Protein AF-A0A382T7F7-F1 (afdb_monomer_lite)

InterPro domains:
  IPR015349 GTP-binding protein OBG, C-terminal [PF09269] (1-50)
  IPR015349 GTP-binding protein OBG, C-terminal [PS51881] (1-51)
  IPR015349 GTP-binding protein OBG, C-terminal [TIGR03595] (1-51)
  IPR036346 GTP-binding protein OBG, C-terminal domain superfamily [G3DSA:3.30.300.350] (1-51)
  IPR036346 GTP-binding protein OBG, C-terminal domain superfamily [SSF102741] (2-50)

Structure (mmCIF, N/CA/C/O backbone):
data_AF-A0A382T7F7-F1
#
_entry.id   AF-A0A382T7F7-F1
#
loop_
_atom_site.group_PDB
_atom_site.id
_ato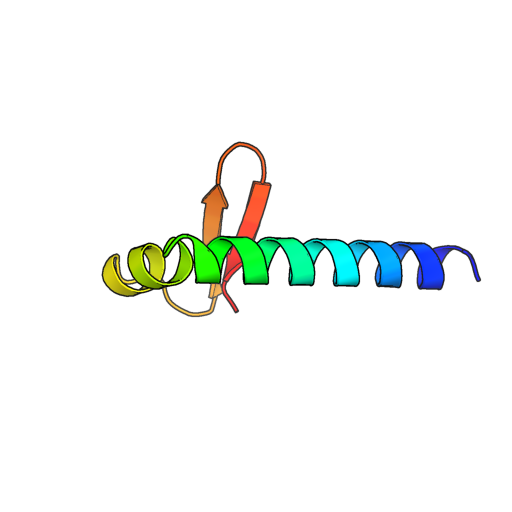m_site.type_symbol
_atom_site.label_atom_id
_atom_site.label_alt_id
_atom_site.label_comp_id
_atom_site.label_asym_id
_atom_site.label_entity_id
_atom_site.label_seq_id
_atom_site.pdbx_PDB_ins_code
_atom_site.Cartn_x
_atom_site.Cartn_y
_atom_site.Cartn_z
_atom_site.occupancy
_atom_site.B_iso_or_equiv
_atom_site.auth_seq_id
_atom_site.auth_comp_id
_atom_site.auth_asym_id
_atom_site.auth_atom_id
_atom_site.pdbx_PDB_model_num
ATOM 1 N N . ARG A 1 1 ? 19.013 13.715 -18.819 1.00 70.06 1 ARG A N 1
ATOM 2 C CA . ARG A 1 1 ? 17.914 14.169 -17.926 1.00 70.06 1 ARG A CA 1
ATOM 3 C C . ARG A 1 1 ? 16.575 13.454 -18.200 1.00 70.06 1 ARG A C 1
ATOM 5 O O . ARG A 1 1 ? 15.541 13.974 -17.818 1.00 70.06 1 ARG A O 1
ATOM 12 N N . ILE A 1 2 ? 16.577 12.259 -18.810 1.00 78.56 2 ILE A N 1
ATOM 13 C CA . ILE A 1 2 ? 15.361 11.439 -18.994 1.00 78.56 2 ILE A CA 1
ATOM 14 C C . ILE A 1 2 ? 15.224 10.434 -17.842 1.00 78.56 2 ILE A C 1
ATOM 16 O O . ILE A 1 2 ? 14.167 10.383 -17.232 1.00 78.56 2 ILE A O 1
ATOM 20 N N . ALA A 1 3 ? 16.319 9.754 -17.468 1.00 76.38 3 ALA A N 1
ATOM 21 C CA . ALA A 1 3 ? 16.362 8.828 -16.327 1.00 76.38 3 ALA A CA 1
ATOM 22 C C . ALA A 1 3 ? 15.793 9.446 -15.035 1.00 76.38 3 ALA A C 1
ATOM 24 O O . ALA A 1 3 ? 14.787 8.973 -14.539 1.00 76.38 3 ALA A O 1
ATOM 25 N N . GLN A 1 4 ? 16.304 10.611 -14.614 1.00 82.94 4 GLN A N 1
ATOM 26 C CA . GLN A 1 4 ? 15.803 11.328 -13.427 1.00 82.94 4 GLN A CA 1
ATOM 27 C C . GLN A 1 4 ? 14.295 11.630 -13.439 1.00 82.94 4 GLN A C 1
ATOM 29 O O . GLN A 1 4 ? 13.694 11.783 -12.382 1.00 82.94 4 GLN A O 1
ATOM 34 N N . ARG A 1 5 ? 13.687 11.789 -14.622 1.00 83.19 5 ARG A N 1
ATOM 35 C CA . ARG A 1 5 ? 12.249 12.041 -14.737 1.00 83.19 5 ARG A CA 1
ATOM 36 C C . ARG A 1 5 ? 11.455 10.746 -14.595 1.00 83.19 5 ARG A C 1
ATOM 38 O O . ARG A 1 5 ? 10.438 10.766 -13.916 1.00 83.19 5 ARG A O 1
ATOM 45 N N . ILE A 1 6 ? 11.941 9.664 -15.203 1.00 86.25 6 ILE A N 1
ATOM 46 C CA . ILE A 1 6 ? 11.373 8.319 -15.049 1.00 86.25 6 ILE A CA 1
ATOM 47 C C . ILE A 1 6 ? 11.422 7.921 -13.568 1.00 86.25 6 ILE A C 1
ATOM 49 O O . ILE A 1 6 ? 10.377 7.639 -12.997 1.00 86.25 6 ILE A O 1
ATOM 53 N N . ASP A 1 7 ? 12.582 8.062 -12.914 1.00 86.06 7 ASP A N 1
ATOM 54 C CA . ASP A 1 7 ? 12.756 7.740 -11.488 1.00 86.06 7 ASP A CA 1
ATOM 55 C C . ASP A 1 7 ? 11.770 8.514 -10.591 1.00 86.06 7 ASP A C 1
ATOM 57 O O . ASP A 1 7 ? 11.221 7.987 -9.624 1.00 86.06 7 ASP A O 1
ATOM 61 N N . TYR A 1 8 ? 11.525 9.788 -10.912 1.00 86.25 8 TYR A N 1
ATOM 62 C CA . TYR A 1 8 ? 10.593 10.630 -10.165 1.00 86.25 8 TYR A CA 1
ATOM 63 C C . TYR A 1 8 ? 9.125 10.245 -10.391 1.00 86.25 8 TYR A C 1
ATOM 65 O O . TYR A 1 8 ? 8.339 10.235 -9.441 1.00 86.25 8 TYR A O 1
ATOM 73 N N . GLU A 1 9 ? 8.743 9.944 -11.635 1.00 90.19 9 GLU A N 1
ATOM 74 C CA . GLU A 1 9 ? 7.391 9.490 -11.974 1.00 90.19 9 GLU A CA 1
ATOM 75 C C . GLU A 1 9 ? 7.095 8.128 -11.316 1.00 90.19 9 GLU A C 1
ATOM 77 O O . GLU A 1 9 ? 6.026 7.970 -10.718 1.00 90.19 9 GLU A O 1
ATOM 82 N N . ASP A 1 10 ? 8.068 7.212 -11.295 1.00 87.00 10 ASP A N 1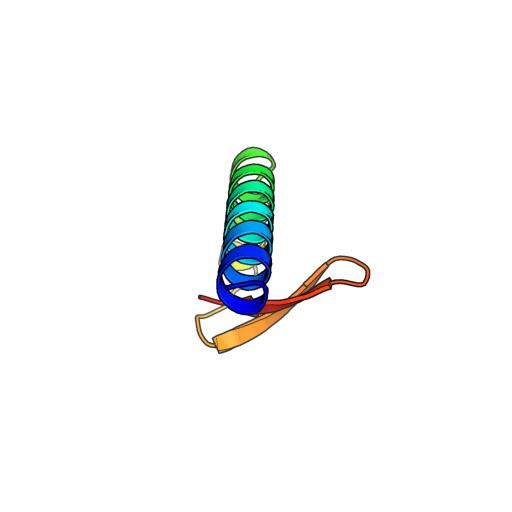
ATOM 83 C CA . ASP A 1 10 ? 7.978 5.924 -10.596 1.00 87.00 10 ASP A CA 1
ATOM 84 C C . ASP A 1 10 ? 7.849 6.103 -9.075 1.00 87.00 10 ASP A C 1
ATOM 86 O O . ASP A 1 10 ? 6.981 5.496 -8.436 1.00 87.00 10 ASP A O 1
ATOM 90 N N . TRP A 1 11 ? 8.649 6.993 -8.479 1.00 88.81 11 TRP A N 1
ATOM 91 C CA . TRP A 1 11 ? 8.552 7.310 -7.052 1.00 88.81 11 TRP A CA 1
ATOM 92 C C . TRP A 1 11 ? 7.176 7.882 -6.676 1.00 88.81 11 TRP A C 1
ATOM 94 O O . TRP A 1 11 ? 6.564 7.461 -5.687 1.00 88.81 11 TRP A O 1
ATOM 104 N N . LEU A 1 12 ? 6.645 8.812 -7.478 1.00 92.56 12 LEU A N 1
ATOM 105 C CA . LEU A 1 12 ? 5.310 9.372 -7.266 1.00 92.56 12 LEU A CA 1
ATOM 106 C C . LEU A 1 12 ? 4.219 8.305 -7.379 1.00 92.56 12 LEU A C 1
ATOM 108 O O . LEU A 1 12 ? 3.302 8.293 -6.551 1.00 92.56 12 LEU A O 1
ATOM 112 N N . ALA A 1 13 ? 4.308 7.422 -8.378 1.00 90.19 13 ALA A N 1
ATOM 113 C CA . ALA A 1 13 ? 3.365 6.325 -8.560 1.00 90.19 13 ALA A CA 1
ATOM 114 C C . ALA A 1 13 ? 3.359 5.397 -7.336 1.00 90.19 13 ALA A C 1
ATOM 116 O O . ALA A 1 13 ? 2.289 5.096 -6.796 1.00 90.19 13 ALA A O 1
ATOM 117 N N . ARG A 1 14 ? 4.542 5.036 -6.822 1.00 87.25 14 ARG A N 1
ATOM 118 C CA . ARG A 1 14 ? 4.684 4.193 -5.625 1.00 87.25 14 ARG A CA 1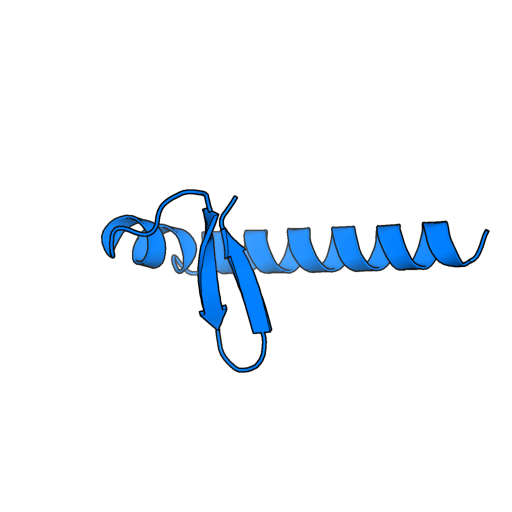
ATOM 119 C C . ARG A 1 14 ? 4.106 4.858 -4.376 1.00 87.25 14 ARG A C 1
ATOM 121 O O . ARG A 1 14 ? 3.359 4.223 -3.634 1.00 87.25 14 ARG A O 1
ATOM 128 N N . MET A 1 15 ? 4.341 6.157 -4.181 1.00 90.88 15 MET A N 1
ATOM 129 C CA . MET A 1 15 ? 3.748 6.908 -3.067 1.00 90.88 15 MET A CA 1
ATOM 130 C C . MET A 1 15 ? 2.213 6.979 -3.167 1.00 90.88 15 MET A C 1
ATOM 132 O O . MET A 1 15 ? 1.518 6.848 -2.156 1.00 90.88 15 MET A O 1
ATOM 136 N N . GLN A 1 16 ? 1.658 7.214 -4.362 1.00 92.62 16 GLN A N 1
ATOM 137 C CA . GLN A 1 16 ? 0.204 7.253 -4.551 1.00 92.62 16 GLN A CA 1
ATOM 138 C C . GLN A 1 16 ? -0.436 5.892 -4.278 1.00 92.62 16 GLN A C 1
ATOM 140 O O . GLN A 1 16 ? -1.460 5.829 -3.592 1.00 92.62 16 GLN A O 1
ATOM 145 N N . PHE A 1 17 ? 0.192 4.818 -4.757 1.00 88.88 17 PHE A N 1
ATOM 146 C CA . PHE A 1 17 ? -0.237 3.452 -4.491 1.00 88.88 17 PHE A CA 1
ATOM 147 C C . PHE A 1 17 ? -0.220 3.146 -2.989 1.00 88.88 17 PHE A C 1
ATOM 149 O O . PHE A 1 17 ? -1.239 2.731 -2.438 1.00 88.88 17 PHE A O 1
ATOM 156 N N . TYR A 1 18 ? 0.872 3.472 -2.292 1.00 89.06 18 TYR A N 1
ATOM 157 C CA . TYR A 1 18 ? 0.978 3.260 -0.849 1.00 89.06 18 TYR A CA 1
ATOM 158 C C . TYR A 1 18 ? -0.088 4.033 -0.058 1.00 89.06 18 TYR A C 1
ATOM 160 O O . TYR A 1 18 ? -0.775 3.465 0.791 1.00 89.06 18 TYR A O 1
ATOM 168 N N . LYS A 1 19 ? -0.339 5.304 -0.405 1.00 94.31 19 LYS A N 1
ATOM 169 C CA . LYS A 1 19 ? -1.435 6.089 0.196 1.00 94.31 19 LYS A CA 1
ATOM 170 C C . LYS A 1 19 ? -2.809 5.470 -0.049 1.00 94.31 19 LYS A C 1
ATOM 172 O O . LYS A 1 19 ? -3.683 5.571 0.812 1.00 94.31 19 LYS A O 1
ATOM 177 N N . HIS A 1 20 ? -3.032 4.876 -1.219 1.00 93.75 20 HIS A N 1
ATOM 178 C CA . HIS A 1 20 ? -4.276 4.171 -1.502 1.00 93.75 20 HIS A CA 1
ATOM 179 C C . HIS A 1 20 ? -4.417 2.933 -0.608 1.00 93.75 20 HIS A C 1
ATOM 181 O O . HIS A 1 20 ? -5.450 2.788 0.040 1.00 93.75 20 HIS A O 1
ATOM 187 N N . MET A 1 21 ? -3.365 2.116 -0.486 1.00 91.88 21 MET A N 1
ATOM 188 C CA . MET A 1 21 ? -3.350 0.940 0.395 1.00 91.88 21 MET A CA 1
ATOM 189 C C . MET A 1 21 ? -3.585 1.294 1.867 1.00 91.88 21 MET A C 1
ATOM 191 O O . MET A 1 21 ? -4.298 0.579 2.570 1.00 91.88 21 MET A O 1
ATOM 195 N N . GLN A 1 22 ? -3.022 2.408 2.345 1.00 94.19 22 GLN A N 1
ATOM 196 C CA . GLN A 1 22 ? -3.282 2.898 3.700 1.00 94.19 22 GLN A CA 1
ATOM 197 C C . GLN A 1 22 ? -4.762 3.242 3.893 1.00 94.19 22 GLN A C 1
ATOM 199 O O . GLN A 1 22 ? -5.372 2.840 4.881 1.00 94.19 22 GLN A O 1
ATOM 204 N N . LYS A 1 23 ? -5.366 3.955 2.932 1.00 96.88 23 LYS A N 1
ATOM 205 C CA . LYS A 1 23 ? -6.781 4.355 2.997 1.00 96.88 23 LYS A CA 1
ATOM 206 C C . LYS A 1 23 ? -7.746 3.174 2.938 1.00 96.88 23 LYS A C 1
ATOM 208 O O . LYS A 1 23 ? -8.819 3.255 3.526 1.00 96.88 23 LYS A O 1
ATOM 213 N N . THR A 1 24 ? -7.395 2.113 2.218 1.00 96.06 24 THR A N 1
ATOM 214 C CA . THR A 1 24 ? -8.229 0.909 2.093 1.00 96.06 24 THR A CA 1
ATOM 215 C C . THR A 1 24 ? -7.986 -0.112 3.205 1.00 96.06 24 THR A C 1
ATOM 217 O O . THR A 1 24 ? -8.702 -1.106 3.271 1.00 96.06 24 THR A O 1
ATOM 220 N N . GLY A 1 25 ? -7.016 0.128 4.095 1.00 95.38 25 GLY A N 1
ATOM 221 C CA . GLY A 1 25 ? -6.690 -0.761 5.212 1.00 95.38 25 GLY A CA 1
ATOM 222 C C . GLY A 1 25 ? -5.795 -1.945 4.840 1.00 95.38 25 GLY A C 1
ATOM 223 O O . GLY A 1 25 ? -5.525 -2.781 5.696 1.00 95.38 25 GLY A O 1
ATOM 224 N N . ILE A 1 26 ? -5.299 -2.005 3.601 1.00 93.12 26 ILE A N 1
ATOM 225 C CA . ILE A 1 26 ? -4.396 -3.067 3.135 1.00 93.12 26 ILE A CA 1
ATOM 226 C C . ILE A 1 26 ? -3.101 -3.067 3.950 1.00 93.12 26 ILE A C 1
ATOM 228 O O . ILE A 1 26 ? -2.680 -4.126 4.392 1.00 93.12 26 ILE A O 1
ATOM 232 N N . VAL A 1 27 ? -2.507 -1.894 4.204 1.00 92.62 27 VAL A N 1
ATOM 233 C CA . VAL A 1 27 ? -1.271 -1.789 5.009 1.00 92.62 27 VAL A CA 1
ATOM 234 C C . VAL A 1 27 ? -1.465 -2.424 6.385 1.00 92.62 27 VAL A C 1
ATOM 236 O O . VAL A 1 27 ? -0.706 -3.302 6.772 1.00 92.62 27 VAL A O 1
ATOM 239 N N . LYS A 1 28 ? -2.554 -2.063 7.068 1.00 93.94 28 LYS A N 1
ATOM 240 C CA . LYS A 1 28 ? -2.889 -2.619 8.379 1.00 93.94 28 LYS A CA 1
ATOM 241 C C . LYS A 1 28 ? -3.117 -4.134 8.327 1.00 93.94 28 LYS A C 1
ATOM 243 O O . LYS A 1 28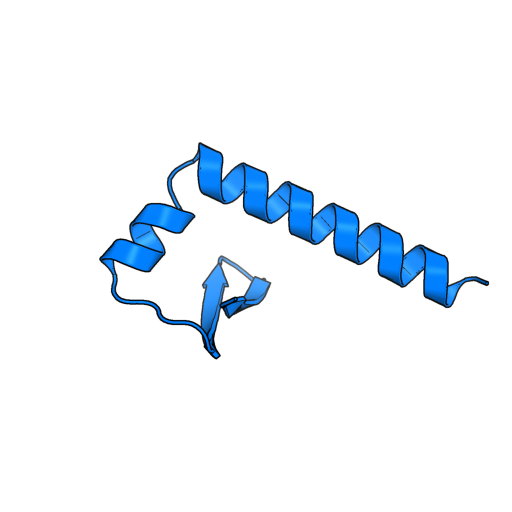 ? -2.676 -4.843 9.219 1.00 93.94 28 LYS A O 1
ATOM 248 N N . ALA A 1 29 ? -3.788 -4.638 7.291 1.00 94.56 29 ALA A N 1
ATOM 249 C CA . ALA A 1 29 ? -4.011 -6.074 7.134 1.00 94.56 29 ALA A CA 1
ATOM 250 C C . ALA A 1 29 ? -2.699 -6.853 6.926 1.00 94.56 29 ALA A C 1
ATOM 252 O O . ALA A 1 29 ? -2.579 -7.979 7.402 1.00 94.56 29 ALA A O 1
ATOM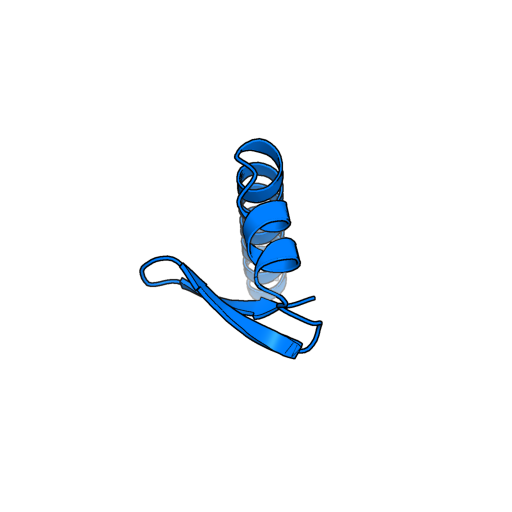 253 N N . LEU A 1 30 ? -1.720 -6.260 6.233 1.00 92.19 30 LEU A N 1
ATOM 254 C CA . LEU A 1 30 ? -0.389 -6.844 6.049 1.00 92.19 30 LEU A CA 1
ATOM 255 C C . LEU A 1 30 ? 0.399 -6.855 7.371 1.00 92.19 30 LEU A C 1
ATOM 257 O O . LEU A 1 30 ? 0.950 -7.890 7.736 1.00 92.19 30 LEU A O 1
ATOM 261 N N . GLU A 1 31 ? 0.374 -5.753 8.127 1.00 92.00 31 GLU A N 1
ATOM 262 C CA . GLU A 1 31 ? 0.972 -5.670 9.471 1.00 92.00 31 GLU A CA 1
ATOM 263 C C . GLU A 1 31 ? 0.348 -6.698 10.435 1.00 92.00 31 GLU A C 1
ATOM 265 O O . GLU A 1 31 ? 1.059 -7.415 11.135 1.00 92.00 31 GLU A O 1
ATOM 270 N N . GLU A 1 32 ? -0.983 -6.834 10.440 1.00 95.62 32 GLU A N 1
ATOM 271 C CA . GLU A 1 32 ? -1.704 -7.820 11.263 1.00 95.62 32 GLU A CA 1
ATOM 272 C C . GLU A 1 32 ? -1.432 -9.272 10.837 1.00 95.62 32 GLU A C 1
ATOM 274 O O . GLU A 1 32 ? -1.529 -10.183 11.661 1.00 95.62 32 GLU A O 1
ATOM 279 N N . ALA A 1 33 ? -1.058 -9.498 9.574 1.00 94.44 33 ALA A N 1
ATOM 280 C CA . ALA A 1 33 ? -0.606 -10.797 9.078 1.00 94.44 33 ALA A CA 1
ATOM 281 C C . ALA A 1 33 ? 0.843 -11.129 9.486 1.00 94.44 33 ALA A C 1
ATOM 283 O O . ALA A 1 33 ? 1.291 -12.253 9.256 1.00 94.44 33 ALA A O 1
ATOM 284 N N . GLY A 1 34 ? 1.556 -10.187 10.114 1.00 95.38 34 GLY A N 1
ATOM 285 C CA . GLY A 1 34 ? 2.913 -10.379 10.623 1.00 95.38 34 GLY A CA 1
ATOM 286 C C . GLY A 1 34 ? 4.019 -10.111 9.605 1.00 95.38 34 GLY A C 1
ATOM 287 O O . GLY A 1 34 ? 5.120 -10.625 9.796 1.00 95.38 34 GLY A O 1
ATOM 288 N N . ILE A 1 35 ? 3.738 -9.340 8.547 1.00 94.50 35 ILE A N 1
ATOM 289 C CA . ILE A 1 35 ? 4.767 -8.843 7.623 1.00 94.50 35 ILE A CA 1
ATOM 290 C C . ILE A 1 35 ? 5.712 -7.893 8.358 1.00 94.50 35 ILE A C 1
ATOM 292 O O . ILE A 1 35 ? 5.279 -7.041 9.136 1.00 94.50 35 ILE A O 1
ATOM 296 N N . ASN A 1 36 ? 7.001 -8.040 8.078 1.00 92.44 36 ASN A N 1
ATOM 297 C CA . ASN A 1 36 ? 8.086 -7.238 8.620 1.00 92.44 36 ASN A CA 1
ATOM 298 C C . ASN A 1 36 ? 8.836 -6.519 7.495 1.00 92.44 36 ASN A C 1
ATOM 300 O O . ASN A 1 36 ? 8.730 -6.871 6.321 1.00 92.44 36 ASN A O 1
ATOM 304 N N . GLU A 1 37 ? 9.620 -5.513 7.873 1.00 91.94 37 GLU A N 1
ATOM 305 C CA . GLU A 1 37 ? 10.584 -4.871 6.977 1.00 91.94 37 GLU A CA 1
ATOM 306 C C . GLU A 1 37 ? 11.506 -5.928 6.338 1.00 91.94 37 GLU A C 1
ATOM 308 O O . GLU A 1 37 ? 12.012 -6.824 7.022 1.00 91.94 37 GLU A O 1
ATOM 313 N N . GLY A 1 38 ? 11.690 -5.843 5.021 1.00 92.94 38 GLY A N 1
ATOM 314 C CA . GLY A 1 38 ? 12.444 -6.805 4.217 1.00 92.94 38 GLY A CA 1
ATOM 315 C C . GLY A 1 38 ? 11.629 -7.992 3.686 1.00 92.94 38 GLY A C 1
ATOM 316 O O . GLY A 1 38 ? 12.129 -8.742 2.843 1.00 92.94 38 GLY A O 1
ATOM 317 N N . ASP A 1 39 ? 10.377 -8.178 4.118 1.00 94.69 39 ASP A N 1
ATOM 318 C CA . ASP A 1 39 ? 9.514 -9.215 3.548 1.00 94.69 39 ASP A CA 1
ATOM 319 C C . ASP A 1 39 ? 9.054 -8.838 2.135 1.00 94.69 39 ASP A C 1
ATOM 321 O O . ASP A 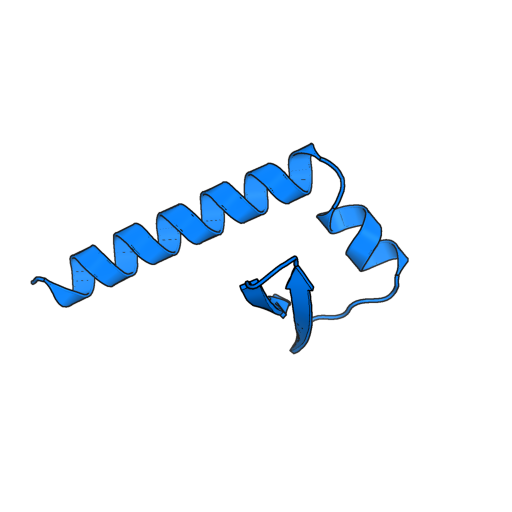1 39 ? 8.864 -7.673 1.789 1.00 94.69 39 ASP A O 1
ATOM 325 N N . THR A 1 40 ? 8.825 -9.844 1.294 1.00 94.25 40 THR A N 1
ATOM 326 C CA . THR A 1 40 ? 8.291 -9.629 -0.055 1.00 94.25 40 THR A CA 1
ATOM 327 C C . THR A 1 40 ? 6.767 -9.676 -0.042 1.00 94.25 40 THR A C 1
ATOM 329 O O . THR A 1 40 ? 6.162 -10.696 0.299 1.00 94.25 40 THR A O 1
ATOM 332 N N . VAL A 1 41 ? 6.135 -8.584 -0.467 1.00 91.12 41 VAL A N 1
ATOM 333 C CA . VAL A 1 41 ? 4.683 -8.466 -0.610 1.00 91.12 41 VAL A CA 1
ATOM 334 C C . VAL A 1 41 ? 4.308 -8.521 -2.080 1.00 91.12 41 VAL A C 1
ATOM 336 O O . VAL A 1 41 ? 4.867 -7.801 -2.904 1.00 91.12 41 VAL A O 1
ATOM 339 N N . ARG A 1 42 ? 3.309 -9.348 -2.404 1.00 89.69 42 ARG A N 1
ATOM 340 C CA . ARG A 1 42 ? 2.739 -9.453 -3.749 1.00 89.69 42 ARG A CA 1
ATOM 341 C C . ARG A 1 42 ? 1.247 -9.144 -3.736 1.00 89.69 42 ARG A C 1
ATOM 343 O O . ARG A 1 42 ? 0.469 -9.853 -3.099 1.00 89.69 42 ARG A O 1
ATOM 350 N N . ILE A 1 43 ? 0.841 -8.123 -4.487 1.00 83.56 43 ILE A N 1
ATOM 351 C CA . ILE A 1 43 ? -0.565 -7.771 -4.726 1.00 83.56 43 ILE A CA 1
ATOM 352 C C . ILE A 1 43 ? -0.823 -7.782 -6.233 1.00 83.56 43 ILE A C 1
ATOM 354 O O . ILE A 1 43 ? -0.329 -6.933 -6.972 1.00 83.56 43 ILE A O 1
ATOM 358 N N . GLY A 1 44 ? -1.623 -8.749 -6.691 1.00 85.38 44 GLY A N 1
ATOM 359 C CA . GLY A 1 44 ? -1.838 -8.982 -8.120 1.00 85.38 44 GLY A CA 1
ATOM 360 C C . GLY A 1 44 ? -0.529 -9.361 -8.818 1.00 85.38 44 GLY A C 1
ATOM 361 O O . GLY A 1 44 ? 0.119 -10.335 -8.423 1.00 85.38 44 GLY A O 1
ATOM 362 N N . ASP A 1 45 ? -0.154 -8.566 -9.820 1.00 86.62 45 ASP A N 1
ATOM 363 C CA . ASP A 1 45 ? 1.081 -8.718 -10.603 1.00 86.62 45 ASP A CA 1
ATOM 364 C C . ASP A 1 45 ? 2.235 -7.840 -10.085 1.00 86.62 45 ASP A C 1
ATOM 366 O O . ASP A 1 45 ? 3.312 -7.817 -10.677 1.00 86.62 45 ASP A O 1
ATOM 370 N N . VAL A 1 46 ? 2.013 -7.091 -8.999 1.00 82.69 46 VAL A N 1
ATOM 371 C CA . VAL A 1 46 ? 3.018 -6.203 -8.405 1.00 82.69 46 VAL A CA 1
ATOM 372 C C . VAL A 1 46 ? 3.633 -6.886 -7.192 1.00 82.69 46 VAL A C 1
ATOM 374 O O . VAL A 1 46 ? 2.917 -7.299 -6.280 1.00 82.69 46 VAL A O 1
ATOM 377 N N . GLU A 1 47 ? 4.959 -6.973 -7.178 1.00 89.69 47 GLU A N 1
ATOM 378 C CA . GLU A 1 47 ? 5.757 -7.516 -6.081 1.00 89.69 47 GLU A CA 1
ATOM 379 C C . GLU A 1 47 ? 6.800 -6.487 -5.640 1.00 89.69 47 GLU A C 1
ATOM 381 O O . GLU A 1 47 ? 7.396 -5.805 -6.479 1.00 89.69 47 GLU A O 1
ATOM 386 N N . TRP A 1 48 ? 6.987 -6.335 -4.329 1.00 88.50 48 TRP A N 1
ATOM 387 C CA . TRP A 1 48 ? 7.985 -5.431 -3.769 1.00 88.50 48 TRP A CA 1
ATOM 388 C C . TRP A 1 48 ? 8.451 -5.873 -2.381 1.00 88.50 48 TRP A C 1
ATOM 390 O O . TRP A 1 48 ? 7.741 -6.575 -1.665 1.00 88.50 48 TRP A O 1
ATOM 400 N N . GLU A 1 49 ? 9.645 -5.420 -2.007 1.00 91.44 49 GLU A N 1
ATOM 401 C CA . GLU A 1 49 ? 10.158 -5.501 -0.638 1.00 91.44 49 GLU A CA 1
ATOM 402 C C . GLU A 1 49 ? 9.451 -4.473 0.249 1.00 91.44 49 GLU A C 1
ATOM 404 O O . GLU A 1 49 ? 9.289 -3.314 -0.149 1.00 91.44 49 GLU A O 1
ATOM 409 N N . TRP A 1 50 ? 8.983 -4.920 1.409 1.00 90.69 50 TRP A N 1
ATOM 410 C CA . TRP A 1 50 ? 8.280 -4.112 2.390 1.00 90.69 50 TRP A CA 1
ATOM 411 C C . TRP A 1 50 ? 9.262 -3.242 3.180 1.00 90.69 50 TRP A C 1
ATOM 413 O O . TRP A 1 50 ? 10.162 -3.777 3.823 1.00 90.69 50 TRP A O 1
ATOM 423 N N . ASP A 1 51 ? 9.047 -1.923 3.133 1.00 84.94 51 ASP A N 1
ATOM 424 C CA . ASP A 1 51 ? 9.747 -0.907 3.936 1.00 84.94 51 ASP A CA 1
ATOM 425 C C . ASP A 1 51 ? 8.888 -0.480 5.139 1.00 84.94 51 ASP A C 1
ATOM 427 O O . ASP A 1 51 ? 7.642 -0.380 4.972 1.00 84.94 51 ASP A O 1
#

Sequence (51 aa):
RIAQRIDYEDWLARMQFYKHMQKTGIVKALEEAGINEGDTVRIGDVEWEWD

Foldseek 3Di:
DVVVVVVVVVVVVVVVVVVVCVVVCVVVVCVVVVDDQQDWDDDPPDIDGDD

Radius of gyration: 12.76 Å; chains: 1; bounding box: 26×25×30 Å

Secondary structure (DSSP, 8-state):
--HHHHHHHHHHHHHHHHHHHHHHTHHHHHHHTT--TT-EEEETTEEEE--

pLDDT: mean 89.78, std 5.3, range [70.06, 96.88]

Organism: NCBI:txid408172